Protein AF-A0A842XD63-F1 (afdb_monomer_lite)

Secondary structure (DSSP, 8-state):
-EEEEEEEETTEEEEEEEEPPTTSPPEEEEE-SS-EEEETT--HHHHHHTT--EEEE-S--SS--

Sequence (65 aa):
MINVIPLRIDDKVAVGLRVDLPDSPPLLLIVGRTGFVMCGFLNMDAAEKVNVTAAMVSGVKTFDD

pLDDT: mean 96.51, std 1.86, range [89.88, 98.62]

Structure (mmCIF, N/CA/C/O backbone):
data_AF-A0A842XD63-F1
#
_entry.id   AF-A0A842XD63-F1
#
loop_
_atom_site.group_PDB
_atom_site.id
_atom_site.type_symbol
_atom_site.label_atom_id
_atom_site.label_alt_id
_atom_site.label_comp_id
_atom_site.label_asym_id
_atom_site.label_entity_id
_atom_site.label_seq_id
_atom_site.pdbx_PDB_ins_code
_atom_site.Cartn_x
_atom_site.Cartn_y
_atom_site.Cartn_z
_atom_site.occupancy
_atom_site.B_iso_or_equiv
_atom_site.auth_seq_id
_atom_site.auth_comp_id
_atom_site.auth_asym_id
_atom_site.auth_atom_id
_atom_site.pdbx_PDB_model_num
ATOM 1 N N . MET A 1 1 ? -0.936 5.627 -14.720 1.00 89.88 1 MET A N 1
ATOM 2 C CA . MET A 1 1 ? -2.349 6.004 -14.482 1.00 89.88 1 MET A CA 1
ATOM 3 C C . MET A 1 1 ? -2.624 5.886 -12.986 1.00 89.88 1 MET A C 1
ATOM 5 O O . MET A 1 1 ? -1.941 5.104 -12.336 1.00 89.88 1 MET A O 1
ATOM 9 N N . ILE A 1 2 ? -3.547 6.676 -12.427 1.00 97.12 2 ILE A N 1
ATOM 10 C CA . ILE A 1 2 ? -3.957 6.575 -11.014 1.00 97.12 2 ILE A CA 1
ATOM 11 C C . ILE A 1 2 ? -5.403 6.089 -10.980 1.00 97.12 2 ILE A C 1
ATOM 13 O O . ILE A 1 2 ? -6.249 6.663 -11.663 1.00 97.12 2 ILE A O 1
ATOM 17 N N . ASN A 1 3 ? -5.675 5.051 -10.194 1.00 97.19 3 ASN A N 1
ATOM 18 C CA . ASN A 1 3 ? -7.012 4.521 -9.972 1.00 97.19 3 ASN A CA 1
ATOM 19 C C . ASN A 1 3 ? -7.328 4.494 -8.472 1.00 97.19 3 ASN A C 1
ATOM 21 O O . ASN A 1 3 ? -6.525 3.991 -7.685 1.00 97.19 3 ASN A O 1
ATOM 25 N N . VAL A 1 4 ? -8.496 5.018 -8.097 1.00 98.19 4 VAL A N 1
ATOM 26 C CA . VAL A 1 4 ? -9.012 5.008 -6.723 1.00 98.19 4 VAL A CA 1
ATOM 27 C C . VAL A 1 4 ? -10.421 4.438 -6.750 1.00 98.19 4 VAL A C 1
ATOM 29 O O . VAL A 1 4 ? -11.303 5.021 -7.379 1.00 98.19 4 VAL A O 1
ATOM 32 N N . ILE A 1 5 ? -10.636 3.307 -6.080 1.00 98.06 5 ILE A N 1
ATOM 33 C CA . ILE A 1 5 ? -11.927 2.610 -6.078 1.00 98.06 5 ILE A CA 1
ATOM 34 C C . ILE A 1 5 ? -12.330 2.164 -4.671 1.00 98.06 5 ILE A C 1
ATOM 36 O O . ILE A 1 5 ? -11.466 1.823 -3.861 1.00 98.06 5 ILE A O 1
ATOM 40 N N . PRO A 1 6 ? -13.636 2.124 -4.359 1.00 97.75 6 PRO A N 1
ATOM 41 C CA . PRO A 1 6 ? -14.109 1.413 -3.184 1.00 97.75 6 PRO A CA 1
ATOM 42 C C . PRO A 1 6 ? -13.956 -0.099 -3.403 1.00 97.75 6 PRO A C 1
ATOM 44 O O . PRO A 1 6 ? -14.396 -0.633 -4.420 1.00 97.75 6 PRO A O 1
ATOM 47 N N . LEU A 1 7 ? -13.370 -0.790 -2.429 1.00 97.69 7 LEU A N 1
ATOM 48 C CA . LEU A 1 7 ? -13.273 -2.247 -2.380 1.00 97.69 7 LEU A CA 1
ATOM 49 C C . LEU A 1 7 ? -14.252 -2.768 -1.329 1.00 97.69 7 LEU A C 1
ATOM 51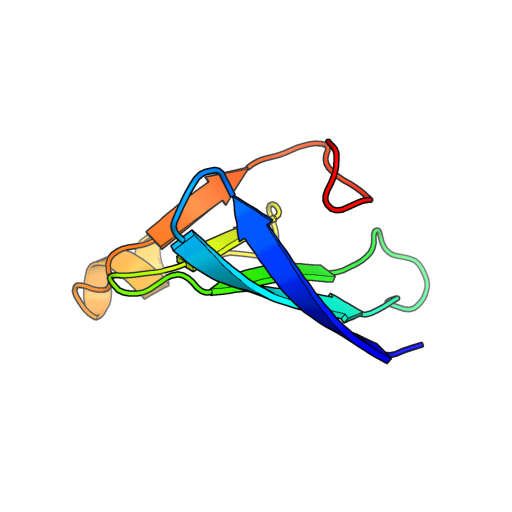 O O . LEU A 1 7 ? -14.255 -2.292 -0.19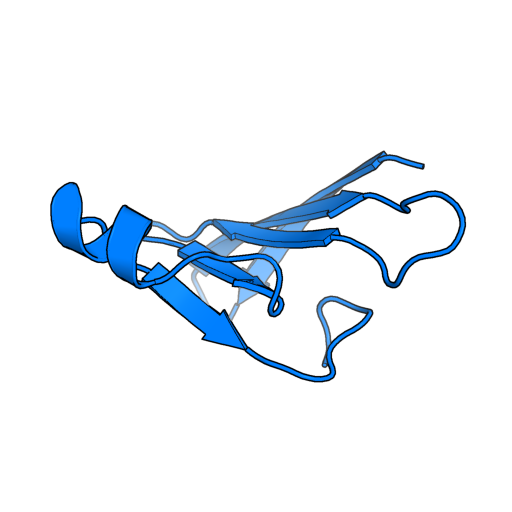3 1.00 97.69 7 LEU A O 1
ATOM 55 N N . ARG A 1 8 ? -15.095 -3.732 -1.703 1.00 96.62 8 ARG A N 1
ATOM 56 C CA . ARG A 1 8 ? -15.993 -4.426 -0.771 1.00 96.62 8 ARG A CA 1
ATOM 57 C C . ARG A 1 8 ? -15.358 -5.747 -0.368 1.00 96.62 8 ARG A C 1
ATOM 59 O O . ARG A 1 8 ? -15.114 -6.583 -1.229 1.00 96.62 8 ARG A O 1
ATOM 66 N N . ILE A 1 9 ? -15.092 -5.899 0.923 1.00 93.50 9 ILE A N 1
ATOM 67 C CA . ILE A 1 9 ? -14.498 -7.095 1.521 1.00 93.50 9 ILE A CA 1
ATOM 68 C C . ILE A 1 9 ? -15.481 -7.543 2.595 1.00 93.50 9 ILE A C 1
ATOM 70 O O . ILE A 1 9 ? -15.632 -6.862 3.612 1.00 93.50 9 ILE A O 1
ATOM 74 N N . ASP A 1 10 ? -16.193 -8.633 2.325 1.00 94.06 10 ASP A N 1
ATOM 75 C CA . ASP A 1 10 ? -17.328 -9.097 3.125 1.00 94.06 10 ASP A CA 1
ATOM 76 C C . ASP A 1 10 ? -18.372 -7.980 3.353 1.00 94.06 10 ASP A C 1
ATOM 78 O O . ASP A 1 10 ? -18.921 -7.414 2.404 1.00 94.06 10 ASP A O 1
ATOM 82 N N . ASP A 1 11 ? -18.641 -7.640 4.614 1.00 95.56 11 ASP A N 1
ATOM 83 C CA . ASP A 1 11 ? -19.555 -6.587 5.056 1.00 95.56 11 ASP A CA 1
ATOM 84 C C . ASP A 1 11 ? -18.882 -5.206 5.197 1.00 95.56 11 ASP A C 1
ATOM 86 O O . ASP A 1 11 ? -19.512 -4.239 5.632 1.00 95.56 11 ASP A O 1
ATOM 90 N N . LYS A 1 12 ? -17.600 -5.085 4.827 1.00 96.19 12 LYS A N 1
ATOM 91 C CA . LYS A 1 12 ? -16.782 -3.880 5.020 1.00 96.19 12 LYS A CA 1
ATOM 92 C C . LYS A 1 12 ? -16.414 -3.220 3.698 1.00 96.19 12 LYS A C 1
ATOM 94 O O . LYS A 1 12 ? -16.361 -3.839 2.637 1.00 96.19 12 LYS A O 1
ATOM 99 N N . VAL A 1 13 ? -16.115 -1.925 3.784 1.00 96.75 13 VAL A N 1
ATOM 100 C CA . VAL A 1 13 ? -15.616 -1.121 2.665 1.00 96.75 13 VAL A CA 1
ATOM 101 C C . VAL A 1 13 ? -14.210 -0.627 2.989 1.00 96.75 13 VAL A C 1
ATOM 103 O O . VAL A 1 13 ? -13.963 -0.120 4.084 1.00 96.75 13 VAL A O 1
ATOM 106 N N . ALA A 1 14 ? -13.309 -0.768 2.024 1.00 98.19 14 ALA A N 1
ATOM 107 C CA . ALA A 1 14 ? -11.955 -0.232 2.026 1.00 98.19 14 ALA A CA 1
ATOM 108 C C . ALA A 1 14 ? -11.742 0.664 0.795 1.00 98.19 14 ALA A C 1
ATOM 110 O O . ALA A 1 14 ? -12.535 0.650 -0.148 1.00 98.19 14 ALA A O 1
ATOM 111 N N . VAL A 1 15 ? -10.667 1.448 0.794 1.00 98.62 15 VAL A N 1
ATOM 112 C CA . VAL A 1 15 ? -10.257 2.261 -0.359 1.00 98.62 15 VAL A CA 1
ATOM 113 C C . VAL A 1 15 ? -9.057 1.602 -1.023 1.00 98.62 15 VAL A C 1
ATOM 115 O O . VAL A 1 15 ? -8.013 1.463 -0.394 1.00 98.62 15 VAL A O 1
ATOM 118 N N . GLY A 1 16 ? -9.199 1.214 -2.287 1.00 98.31 16 GLY A N 1
ATOM 119 C CA . GLY A 1 16 ? -8.098 0.752 -3.125 1.00 98.31 16 GLY A CA 1
ATOM 120 C C . GLY A 1 16 ? -7.478 1.915 -3.893 1.00 98.31 16 GLY A C 1
ATOM 121 O O . GLY A 1 16 ? -8.189 2.656 -4.569 1.00 98.31 16 GLY A O 1
ATOM 122 N N . LEU A 1 17 ? -6.157 2.054 -3.819 1.00 98.50 17 LEU A N 1
ATOM 123 C CA . LEU A 1 17 ? -5.344 2.960 -4.625 1.00 98.50 17 LEU A CA 1
ATOM 124 C C . LEU A 1 17 ? -4.342 2.134 -5.436 1.00 98.50 17 LEU A C 1
ATOM 126 O O . LEU A 1 17 ? -3.563 1.363 -4.875 1.00 98.50 17 LEU A O 1
ATOM 130 N N . ARG A 1 18 ? -4.339 2.338 -6.754 1.00 97.81 18 ARG A N 1
ATOM 131 C CA . ARG A 1 18 ? -3.329 1.799 -7.666 1.00 97.81 18 ARG A CA 1
ATOM 132 C C . ARG A 1 18 ? -2.706 2.928 -8.472 1.00 97.81 18 ARG A C 1
ATOM 134 O O . ARG A 1 18 ? -3.421 3.732 -9.068 1.00 97.81 18 ARG A O 1
ATOM 141 N N . VAL A 1 19 ? -1.380 2.956 -8.530 1.00 98.00 19 VAL A N 1
ATOM 142 C CA . VAL A 1 19 ? -0.621 3.909 -9.344 1.00 98.00 19 VAL A CA 1
ATOM 143 C C . VAL A 1 19 ? 0.354 3.144 -10.223 1.00 98.00 19 VAL A C 1
ATOM 145 O O . VAL A 1 19 ? 1.216 2.432 -9.713 1.00 98.00 19 VAL A O 1
ATOM 148 N N . ASP A 1 20 ? 0.247 3.297 -11.541 1.00 96.44 20 ASP A N 1
ATOM 149 C CA . ASP A 1 20 ? 1.294 2.795 -12.434 1.00 96.44 20 ASP A CA 1
ATOM 150 C C . ASP A 1 20 ? 2.511 3.713 -12.357 1.00 96.44 20 ASP A C 1
ATOM 152 O O . ASP A 1 20 ? 2.392 4.928 -12.554 1.00 96.44 20 ASP A O 1
ATOM 156 N N . LEU A 1 21 ? 3.667 3.112 -12.094 1.00 95.44 21 LEU A N 1
ATOM 157 C CA . LEU A 1 21 ? 4.955 3.784 -12.029 1.00 95.44 21 LEU A CA 1
ATOM 158 C C . LEU A 1 21 ? 5.729 3.570 -13.343 1.00 95.44 21 LEU A C 1
ATOM 160 O O . LEU A 1 21 ? 5.610 2.500 -13.944 1.00 95.44 21 LEU A O 1
ATOM 164 N N . PRO A 1 22 ? 6.531 4.547 -13.800 1.00 94.94 22 PRO A N 1
ATOM 165 C CA . PRO A 1 22 ? 7.457 4.339 -14.911 1.00 94.94 22 PRO A CA 1
ATOM 166 C C . PRO A 1 22 ? 8.483 3.256 -14.563 1.00 94.94 22 PRO A C 1
ATOM 168 O O . PRO A 1 22 ? 9.054 3.287 -13.474 1.00 94.94 22 PRO A O 1
ATOM 171 N N . ASP A 1 23 ? 8.699 2.307 -15.478 1.00 94.19 23 ASP A N 1
ATOM 172 C CA . ASP A 1 23 ? 9.740 1.268 -15.393 1.00 94.19 23 ASP A CA 1
ATOM 173 C C . ASP A 1 23 ? 9.740 0.441 -14.090 1.00 94.19 23 ASP A C 1
ATOM 175 O O . ASP A 1 23 ? 10.760 -0.107 -13.672 1.00 94.19 23 ASP A O 1
ATOM 179 N N . SER A 1 24 ? 8.578 0.327 -13.441 1.00 92.25 24 SER A N 1
ATOM 180 C CA . SER A 1 24 ? 8.413 -0.324 -12.141 1.00 92.25 24 SER A CA 1
ATOM 181 C C . SER A 1 24 ? 7.071 -1.061 -12.054 1.00 92.25 24 SER A C 1
ATOM 183 O O . SER A 1 24 ? 6.106 -0.674 -12.720 1.00 92.25 24 SER A O 1
ATOM 185 N N . PRO A 1 25 ? 6.953 -2.096 -11.198 1.00 93.81 25 PRO A N 1
ATOM 186 C CA . PRO A 1 25 ? 5.653 -2.606 -10.776 1.00 93.81 25 PRO A CA 1
ATOM 187 C C . PRO A 1 25 ? 4.742 -1.485 -10.236 1.00 93.81 25 PRO A C 1
ATOM 189 O O . PRO A 1 25 ? 5.248 -0.475 -9.730 1.00 93.81 25 PRO A O 1
ATOM 192 N N . PRO A 1 26 ? 3.408 -1.646 -10.322 1.00 96.06 26 PRO A N 1
ATOM 193 C CA . PRO A 1 26 ? 2.471 -0.656 -9.811 1.00 96.06 26 PRO A CA 1
ATOM 194 C C . PRO A 1 26 ? 2.559 -0.539 -8.287 1.00 96.06 26 PRO A C 1
ATOM 196 O O . PRO A 1 26 ? 2.777 -1.518 -7.569 1.00 96.06 26 PRO A O 1
ATOM 199 N N . LEU A 1 27 ? 2.320 0.668 -7.788 1.00 97.19 27 LEU A N 1
ATOM 200 C CA . LEU A 1 27 ? 2.116 0.912 -6.369 1.00 97.19 27 LEU A CA 1
ATOM 201 C C . LEU A 1 27 ? 0.671 0.563 -6.014 1.00 97.19 27 LEU A C 1
ATOM 203 O O . LEU A 1 27 ? -0.260 1.045 -6.662 1.00 97.19 27 LEU A O 1
ATOM 207 N N . LEU A 1 28 ? 0.494 -0.272 -4.994 1.00 98.00 28 LEU A N 1
ATOM 208 C CA . LEU A 1 28 ? -0.804 -0.738 -4.517 1.00 98.00 28 LEU A CA 1
ATOM 209 C C . LEU A 1 28 ? -0.947 -0.457 -3.032 1.00 98.00 28 LEU A C 1
ATOM 211 O O . LEU A 1 28 ? -0.045 -0.757 -2.250 1.00 98.00 2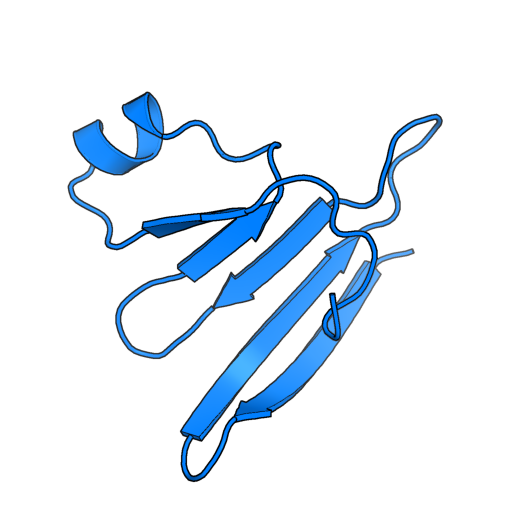8 LEU A O 1
ATOM 215 N N . LEU A 1 29 ? -2.103 0.081 -2.665 1.00 98.25 29 LEU A N 1
ATOM 216 C CA . LEU A 1 29 ? -2.485 0.387 -1.297 1.00 98.25 29 LEU A CA 1
ATOM 217 C C . LEU A 1 29 ? -3.972 0.075 -1.113 1.00 98.25 29 LEU A C 1
ATOM 219 O O . LEU A 1 29 ? -4.802 0.496 -1.917 1.00 98.25 29 LEU A O 1
ATOM 223 N N . ILE A 1 30 ? -4.306 -0.617 -0.031 1.00 98.38 30 ILE A N 1
ATOM 224 C CA . ILE A 1 30 ? -5.674 -0.803 0.448 1.00 98.38 30 ILE A CA 1
ATOM 225 C C . ILE A 1 30 ? -5.767 -0.174 1.835 1.00 98.38 30 ILE A C 1
ATOM 227 O O . ILE A 1 30 ? -5.090 -0.607 2.764 1.00 98.38 30 ILE A O 1
ATOM 231 N N . VAL A 1 31 ? -6.615 0.840 1.988 1.00 98.31 31 VAL A N 1
ATOM 232 C CA . VAL A 1 31 ? -6.871 1.506 3.270 1.00 98.31 31 VAL A CA 1
ATOM 233 C C . VAL A 1 31 ? -8.169 0.971 3.857 1.00 98.31 31 VAL A C 1
ATOM 235 O O . VAL A 1 31 ? -9.248 1.171 3.297 1.00 98.31 31 VAL A O 1
ATOM 238 N N . GLY A 1 32 ? -8.058 0.276 4.985 1.00 97.25 32 GLY A N 1
ATOM 239 C CA . GLY A 1 32 ? -9.188 -0.195 5.776 1.00 97.25 32 GLY A CA 1
ATOM 240 C C . GLY A 1 32 ? -9.555 0.779 6.897 1.00 97.25 32 GLY A C 1
ATOM 241 O O . GLY A 1 32 ? -9.003 1.867 7.028 1.00 97.25 32 GLY A O 1
ATOM 242 N N . ARG A 1 33 ? -10.487 0.363 7.761 1.00 95.00 33 ARG A N 1
ATOM 243 C CA . ARG A 1 33 ? -10.964 1.184 8.889 1.00 95.00 33 AR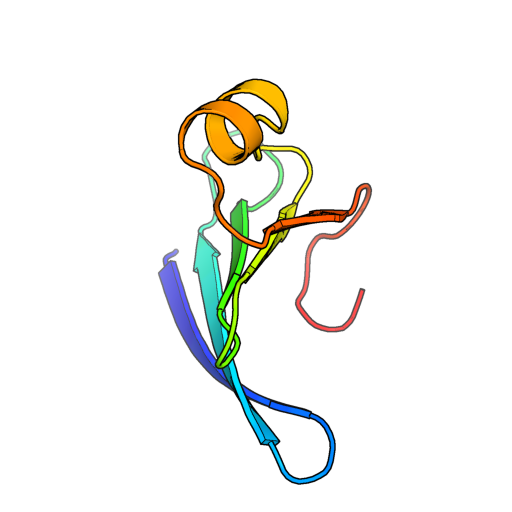G A CA 1
ATOM 244 C C . ARG A 1 33 ? -9.895 1.443 9.958 1.00 95.00 33 ARG A C 1
ATOM 246 O O . ARG A 1 33 ? -9.934 2.482 10.607 1.00 95.00 33 ARG A O 1
ATOM 253 N N . THR A 1 34 ? -9.007 0.480 10.194 1.00 94.75 34 THR A N 1
ATOM 254 C CA . THR A 1 34 ? -8.056 0.494 11.321 1.00 94.75 34 THR A CA 1
ATOM 255 C C . THR A 1 34 ? -6.606 0.665 10.892 1.00 94.75 34 THR A C 1
ATOM 257 O O . THR A 1 34 ? -5.745 0.824 11.745 1.00 94.75 34 THR A O 1
ATOM 260 N N . GLY A 1 35 ? -6.319 0.604 9.595 1.00 97.12 35 GLY A N 1
ATOM 261 C CA . GLY A 1 35 ? -4.961 0.528 9.080 1.00 97.12 35 GLY A CA 1
ATOM 262 C C . GLY A 1 35 ? -4.949 0.333 7.574 1.00 97.12 35 GLY A C 1
ATOM 263 O O . GLY A 1 35 ? -5.976 0.507 6.911 1.00 97.12 35 GLY A O 1
ATOM 264 N N . PHE A 1 36 ? -3.801 -0.049 7.030 1.00 98.19 36 PHE A N 1
ATOM 265 C CA . PHE A 1 36 ? -3.655 -0.250 5.593 1.00 98.19 36 PHE A CA 1
ATOM 266 C C . PHE A 1 36 ? -2.753 -1.432 5.244 1.00 98.19 36 PHE A C 1
ATOM 268 O O . PHE A 1 36 ? -1.926 -1.878 6.035 1.00 98.19 36 PHE A O 1
ATOM 275 N N . VAL A 1 37 ? -2.917 -1.928 4.026 1.00 98.06 37 VAL A N 1
ATOM 276 C CA . VAL A 1 37 ? -2.068 -2.949 3.421 1.00 98.06 37 VAL A CA 1
ATOM 277 C C . VAL A 1 37 ? -1.444 -2.347 2.174 1.00 98.06 37 VAL A C 1
ATOM 279 O O . VAL A 1 37 ? -2.145 -1.722 1.381 1.00 98.06 37 VAL A O 1
ATOM 282 N N . MET A 1 38 ? -0.137 -2.495 1.999 1.00 98.19 38 MET A N 1
ATOM 283 C CA . MET A 1 38 ? 0.581 -1.930 0.857 1.00 98.19 38 MET A CA 1
ATOM 284 C C . MET A 1 38 ? 1.527 -2.968 0.254 1.00 98.19 38 MET A C 1
ATOM 2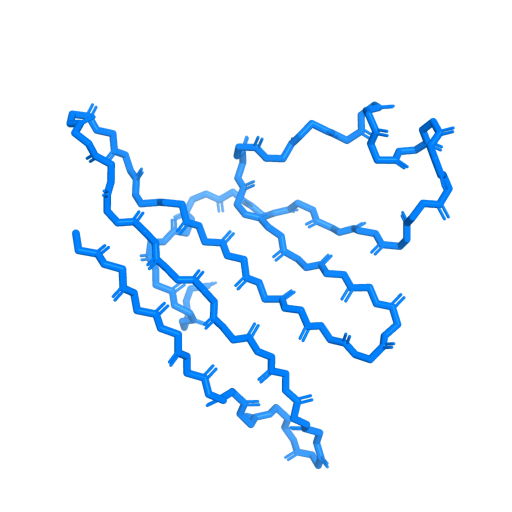86 O O . MET A 1 38 ? 1.970 -3.900 0.930 1.00 98.19 38 MET A O 1
ATOM 290 N N . CYS A 1 39 ? 1.829 -2.818 -1.035 1.00 97.06 39 CYS A N 1
ATOM 291 C CA . CYS A 1 39 ? 2.837 -3.647 -1.687 1.00 97.06 39 CYS A CA 1
ATOM 292 C C . CYS A 1 39 ? 4.242 -3.401 -1.103 1.00 97.06 39 CYS A C 1
ATOM 294 O O . CYS A 1 39 ? 4.452 -2.511 -0.276 1.00 97.06 39 CYS A O 1
ATOM 296 N N . GLY A 1 40 ? 5.234 -4.153 -1.584 1.00 95.88 40 GLY A N 1
ATOM 297 C CA . GLY A 1 40 ? 6.628 -4.106 -1.116 1.00 95.88 40 GLY A CA 1
ATOM 298 C C . GLY A 1 40 ? 7.351 -2.751 -1.189 1.00 95.88 40 GLY A C 1
ATOM 299 O O . GLY A 1 40 ? 8.499 -2.660 -0.773 1.00 95.88 40 GLY A O 1
ATOM 300 N N . PHE A 1 41 ? 6.702 -1.695 -1.684 1.00 95.69 41 PHE A N 1
ATOM 301 C CA . PHE A 1 41 ? 7.171 -0.313 -1.550 1.00 95.69 41 PHE A CA 1
ATOM 302 C C . PHE A 1 41 ? 6.995 0.255 -0.131 1.00 95.69 41 PHE A C 1
ATOM 304 O O . PHE A 1 41 ? 7.567 1.301 0.179 1.00 95.69 41 PHE A O 1
ATOM 311 N N . LEU A 1 42 ? 6.214 -0.401 0.734 1.00 97.44 42 LEU A N 1
ATOM 312 C CA . LEU A 1 42 ? 6.084 -0.018 2.136 1.00 97.44 42 LEU A CA 1
ATOM 313 C C . LEU A 1 42 ? 7.396 -0.2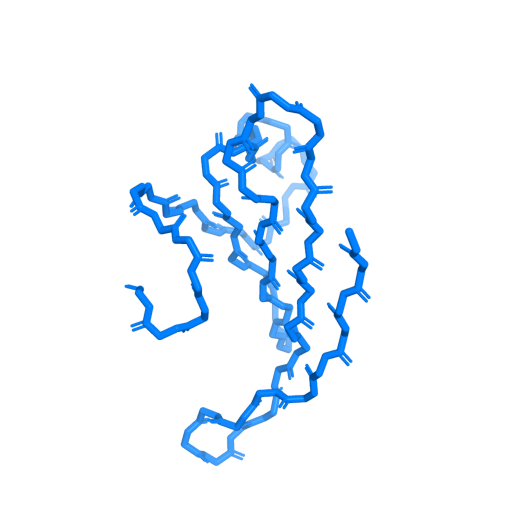42 2.890 1.00 97.44 42 LEU A C 1
ATOM 315 O O . LEU A 1 42 ? 7.928 -1.347 2.936 1.00 97.44 42 LEU A O 1
ATOM 319 N N . ASN A 1 43 ? 7.869 0.798 3.569 1.00 97.38 43 ASN A N 1
ATOM 320 C CA . ASN A 1 43 ? 8.921 0.666 4.566 1.00 97.38 43 ASN A CA 1
ATOM 321 C C . ASN A 1 43 ? 8.292 0.362 5.937 1.00 97.38 43 ASN A C 1
ATOM 323 O O . ASN A 1 43 ? 7.696 1.246 6.556 1.00 97.38 43 ASN A O 1
ATOM 327 N N . MET A 1 44 ? 8.430 -0.880 6.409 1.00 97.12 44 MET A N 1
ATOM 328 C CA . MET A 1 44 ? 7.876 -1.305 7.702 1.00 97.12 44 MET A CA 1
ATOM 329 C C . MET A 1 44 ? 8.531 -0.587 8.885 1.00 97.12 44 MET A C 1
ATOM 331 O O . MET A 1 44 ? 7.819 -0.161 9.786 1.00 97.12 44 MET A O 1
ATOM 335 N N . ASP A 1 45 ? 9.845 -0.338 8.857 1.00 98.00 45 ASP A N 1
ATOM 336 C CA . ASP A 1 45 ? 10.527 0.399 9.933 1.00 98.00 45 ASP A CA 1
ATOM 337 C C . ASP A 1 45 ? 9.976 1.824 10.085 1.00 98.00 45 ASP A C 1
ATOM 339 O O . ASP A 1 45 ? 9.926 2.374 11.185 1.00 98.00 45 ASP A O 1
ATOM 343 N N . ALA A 1 46 ? 9.572 2.451 8.976 1.00 97.75 46 ALA A N 1
ATOM 344 C CA . ALA A 1 46 ? 8.936 3.762 8.999 1.00 97.75 46 ALA A CA 1
ATOM 345 C C . ALA A 1 46 ? 7.514 3.701 9.581 1.00 97.75 46 ALA A C 1
ATOM 347 O O . ALA A 1 46 ? 7.152 4.579 10.361 1.00 97.75 46 ALA A O 1
ATOM 348 N N . ALA A 1 47 ? 6.734 2.672 9.234 1.00 97.62 47 ALA A N 1
ATOM 349 C CA . ALA A 1 47 ? 5.391 2.458 9.775 1.00 97.62 47 ALA A CA 1
ATOM 350 C C . ALA A 1 47 ? 5.419 2.195 11.296 1.00 97.62 47 ALA A C 1
ATOM 352 O O . ALA A 1 47 ? 4.684 2.833 12.052 1.00 97.62 47 ALA A O 1
ATOM 353 N N . GLU A 1 48 ? 6.331 1.340 11.758 1.00 97.31 48 GLU A N 1
ATOM 354 C CA . GLU A 1 48 ? 6.501 1.011 13.179 1.00 97.31 48 GLU A CA 1
ATOM 355 C C . GLU A 1 48 ? 6.874 2.242 14.019 1.00 97.31 48 GLU A C 1
ATOM 357 O O . GLU A 1 48 ? 6.318 2.465 15.093 1.00 97.31 48 GLU A O 1
ATOM 362 N N . LYS A 1 49 ? 7.749 3.122 13.506 1.00 98.31 49 LYS A N 1
ATOM 363 C CA . LYS A 1 49 ? 8.149 4.363 14.204 1.00 98.31 49 LYS A CA 1
ATOM 364 C C . LYS A 1 49 ? 6.985 5.295 14.531 1.00 98.31 49 LYS A C 1
ATOM 366 O O . LYS A 1 49 ? 7.080 6.063 15.485 1.00 98.31 49 LYS A O 1
ATOM 371 N N . VAL A 1 50 ? 5.919 5.259 13.735 1.00 97.06 50 VAL A N 1
ATOM 372 C CA . VAL A 1 50 ? 4.714 6.074 13.946 1.00 97.06 50 VAL A CA 1
ATOM 373 C C . VAL A 1 50 ? 3.552 5.267 14.528 1.00 97.06 50 VAL A C 1
ATOM 375 O O . VAL A 1 50 ? 2.448 5.795 14.636 1.00 97.06 50 VAL A O 1
ATOM 378 N N . ASN A 1 51 ? 3.798 4.013 14.926 1.00 96.62 51 ASN A N 1
ATOM 379 C CA . ASN A 1 51 ? 2.822 3.103 15.524 1.00 96.62 51 ASN A CA 1
ATOM 380 C C . ASN A 1 51 ? 1.522 2.988 14.702 1.00 96.62 51 ASN A C 1
ATOM 382 O O . ASN A 1 51 ? 0.416 2.994 15.250 1.00 96.62 51 ASN A O 1
ATOM 386 N N . VAL A 1 52 ? 1.646 2.940 13.369 1.00 97.00 52 VAL A N 1
ATOM 387 C CA . VAL A 1 52 ? 0.497 2.759 12.473 1.00 97.00 52 VAL A CA 1
ATOM 388 C C . VAL A 1 52 ? 0.245 1.275 12.231 1.00 97.00 52 VAL A C 1
ATOM 390 O O . VAL A 1 52 ? 1.170 0.505 11.995 1.00 97.00 52 VAL A O 1
ATOM 393 N N . THR A 1 53 ? -1.023 0.861 12.247 1.00 98.19 53 THR A N 1
ATOM 394 C CA . THR A 1 53 ? -1.400 -0.499 11.847 1.00 98.19 53 THR A CA 1
ATOM 395 C C . THR A 1 53 ? -1.216 -0.649 10.337 1.00 98.19 53 THR A C 1
ATOM 397 O O . THR A 1 53 ? -2.006 -0.114 9.553 1.00 98.19 53 THR A O 1
ATOM 400 N N . ALA A 1 54 ? -0.173 -1.369 9.930 1.00 98.25 54 ALA A N 1
ATOM 401 C CA . ALA A 1 54 ? 0.142 -1.622 8.532 1.00 98.25 54 ALA A CA 1
ATOM 402 C C . ALA A 1 54 ? 0.548 -3.082 8.298 1.00 98.25 54 ALA A C 1
ATOM 404 O O . ALA A 1 54 ? 1.097 -3.733 9.184 1.00 98.25 54 ALA A O 1
ATOM 405 N N . ALA A 1 55 ? 0.306 -3.584 7.089 1.00 98.06 55 ALA A N 1
ATOM 406 C CA . ALA A 1 55 ? 0.864 -4.847 6.619 1.00 98.06 55 ALA A CA 1
ATOM 407 C C . ALA A 1 55 ? 1.486 -4.678 5.229 1.00 98.06 55 ALA A C 1
ATOM 409 O O . ALA A 1 55 ? 0.980 -3.924 4.393 1.00 98.06 55 ALA A O 1
ATOM 410 N N . MET A 1 56 ? 2.578 -5.400 4.980 1.00 97.81 56 MET A N 1
ATOM 411 C CA . MET A 1 56 ? 3.221 -5.473 3.669 1.00 97.81 56 MET A CA 1
ATOM 412 C C . MET A 1 56 ? 2.873 -6.797 2.990 1.00 97.81 56 MET A C 1
ATOM 414 O O . MET A 1 56 ? 2.943 -7.852 3.620 1.00 97.81 56 MET A O 1
ATOM 418 N N . VAL A 1 57 ? 2.575 -6.743 1.693 1.00 96.75 57 VAL A N 1
ATOM 419 C CA . VAL A 1 57 ? 2.451 -7.930 0.835 1.00 96.75 57 VAL A CA 1
ATOM 420 C C . VAL A 1 57 ? 3.435 -7.826 -0.333 1.00 96.75 57 VAL A C 1
ATOM 422 O O . VAL A 1 57 ? 3.740 -6.730 -0.814 1.00 96.75 57 VAL A O 1
ATOM 425 N N . SER A 1 58 ? 3.946 -8.960 -0.807 1.00 94.56 58 SER A N 1
ATOM 426 C CA . SER A 1 58 ? 4.910 -9.026 -1.909 1.00 94.56 58 SER A CA 1
ATOM 427 C C . SER A 1 58 ? 4.327 -9.759 -3.120 1.00 94.56 58 SER A C 1
ATOM 429 O O . SER A 1 58 ? 3.424 -10.575 -2.991 1.00 94.56 58 SER A O 1
ATOM 431 N N . GLY A 1 59 ? 4.836 -9.449 -4.317 1.00 92.62 59 GLY A N 1
ATOM 432 C CA . GLY A 1 59 ? 4.460 -10.153 -5.552 1.00 92.62 59 GLY A CA 1
ATOM 433 C C . GLY A 1 59 ? 3.122 -9.752 -6.190 1.00 92.62 59 GLY A C 1
ATOM 434 O O . GLY A 1 59 ? 2.769 -10.328 -7.213 1.00 92.62 59 GLY A O 1
ATOM 435 N N . VAL A 1 60 ? 2.419 -8.754 -5.648 1.00 94.94 60 VAL A N 1
ATOM 436 C CA . VAL A 1 60 ? 1.089 -8.320 -6.116 1.00 94.94 60 VAL A CA 1
ATOM 437 C C . VAL A 1 60 ? 1.147 -7.237 -7.197 1.00 94.94 60 VAL A C 1
ATOM 439 O O . VAL A 1 60 ? 2.043 -6.386 -7.198 1.00 94.94 60 VAL A O 1
ATOM 442 N N . LYS A 1 61 ? 0.182 -7.250 -8.125 1.00 94.06 61 LYS A N 1
ATOM 443 C CA . LYS A 1 61 ? 0.046 -6.260 -9.216 1.00 94.06 61 LYS A CA 1
ATOM 444 C C . LYS A 1 61 ? -1.374 -5.719 -9.372 1.00 94.06 61 LYS A C 1
ATOM 446 O O . LYS A 1 61 ? -1.561 -4.658 -9.976 1.00 94.06 61 LYS A O 1
ATOM 451 N N . THR A 1 62 ? -2.355 -6.407 -8.805 1.00 95.75 62 THR A N 1
ATOM 452 C CA . THR A 1 62 ? -3.771 -6.048 -8.793 1.00 95.75 62 THR A CA 1
ATOM 453 C C . THR A 1 62 ? -4.337 -6.120 -7.371 1.00 95.75 62 THR A C 1
ATOM 455 O O . THR A 1 62 ? -3.614 -6.449 -6.438 1.00 95.75 62 THR A O 1
ATOM 458 N N . PHE A 1 63 ? -5.608 -5.753 -7.185 1.00 95.94 63 PHE A N 1
ATOM 459 C CA . PHE A 1 63 ? -6.276 -5.868 -5.880 1.00 95.94 63 PHE A CA 1
ATOM 460 C C . PHE A 1 63 ? -6.767 -7.291 -5.566 1.00 95.94 63 PHE A C 1
ATOM 462 O O . PHE A 1 63 ? -7.155 -7.532 -4.428 1.00 95.94 63 PHE A O 1
ATOM 469 N N . ASP A 1 64 ? -6.777 -8.188 -6.558 1.00 93.81 64 ASP A N 1
ATOM 470 C CA . ASP A 1 64 ? -7.218 -9.581 -6.404 1.00 93.81 64 ASP A CA 1
ATOM 471 C C . ASP A 1 64 ? -6.058 -10.535 -6.051 1.00 93.81 64 ASP A C 1
ATOM 473 O O . ASP A 1 64 ? -6.315 -11.671 -5.651 1.00 93.81 64 ASP A O 1
ATOM 477 N N . ASP A 1 65 ? -4.805 -10.084 -6.218 1.00 92.19 65 ASP A N 1
ATOM 478 C CA . ASP A 1 65 ? -3.590 -10.808 -5.806 1.00 92.19 65 ASP A CA 1
ATOM 479 C C . ASP A 1 65 ? -3.377 -10.720 -4.283 1.00 92.19 65 ASP A C 1
ATOM 481 O O . ASP A 1 65 ? -2.987 -11.748 -3.682 1.00 92.19 65 ASP A O 1
#

Foldseek 3Di:
DWDWDWDDDPPFIWIWIWADDPPDAIWIKIGGPQAIETEPVDDVVVCVVVPGDYHYDYDDRDPVD

Radius of gyration: 12.05 Å; chains: 1; bounding box: 30×17×31 Å